Protein AF-A0A9D8MWC6-F1 (afdb_monomer_lite)

Sequence (142 aa):
YHFNEKANFCKTLLPILVGLVVAALAGAYWAQHHWIISKIGATPTWLFLCCSIFFALFIVIYWLVDVAGKKNWFKIIAPAGTLTLTCYMIPYLWYSIQTLTGWAYPKVLNSGWPGLARSLVFSLLCIGIAWGLSQIKIRLKI

Radius of gyration: 19.87 Å; chains: 1; bounding box: 41×49×41 Å

pLDDT: mean 78.02, std 10.91, range [39.16, 94.25]

Secondary structure (DSSP, 8-state):
-HHHHHHHIIIIIHHHHHHHHHHHHHHHHHHHHHS---TTTT-HHHHHHHHHHHHHHHHHHHIIIIIS--HHHHTTTHHHHHSHHHHHHHHHHHHHHHHHHT-PPPGGGGSHHHHHHHHHHHHHHHHHHHHHHHHTT-----

Foldseek 3Di:
DLVVVVVCCVPPVVVVLVVLLVVLVVQLVVQVVVDDQDPVVVGSNVVSVVSNVVSVVVNVVCCCCRVVVVVVVCVLVVLCVVCVVQLVVQVVVVVVVCVVVVDDDDPVCCDDPNVVVVVVVVSSVSSVVSVVVVVVPPPPDD

Structure (mmCIF, N/CA/C/O backbone):
data_AF-A0A9D8MWC6-F1
#
_entry.id   AF-A0A9D8MWC6-F1
#
loop_
_atom_site.group_PDB
_atom_site.id
_atom_site.type_symbol
_atom_site.label_atom_id
_atom_site.label_alt_id
_atom_site.label_comp_id
_atom_site.label_asym_id
_atom_site.label_entity_id
_atom_site.label_seq_id
_atom_site.pdbx_PDB_ins_code
_atom_site.Cartn_x
_atom_site.Cartn_y
_atom_site.Cartn_z
_atom_site.occupancy
_atom_site.B_iso_or_equiv
_atom_site.auth_seq_id
_atom_site.auth_comp_id
_atom_site.auth_asym_id
_atom_site.auth_atom_id
_atom_site.pdbx_PDB_model_num
ATOM 1 N N . TYR A 1 1 ? -22.472 11.570 13.988 1.00 51.91 1 TYR A N 1
ATOM 2 C CA . TYR A 1 1 ? -21.003 11.470 13.854 1.00 51.91 1 TYR A CA 1
ATOM 3 C C . TYR A 1 1 ? -20.548 11.299 12.399 1.00 51.91 1 TYR A C 1
ATOM 5 O O . TYR A 1 1 ? -19.900 12.215 11.920 1.00 51.91 1 TYR A O 1
ATOM 13 N N . HIS A 1 2 ? -20.988 10.279 11.640 1.00 57.34 2 HIS A N 1
ATOM 14 C CA . HIS A 1 2 ? -20.545 10.069 10.237 1.00 57.34 2 HIS A CA 1
ATOM 15 C C . HIS A 1 2 ? -20.814 11.238 9.258 1.00 57.34 2 HIS A C 1
ATOM 17 O O . HIS A 1 2 ? -20.045 11.442 8.328 1.00 57.34 2 HIS A O 1
ATOM 23 N N . PHE A 1 3 ? -21.890 12.021 9.421 1.00 56.66 3 PHE A N 1
ATOM 24 C CA . PHE A 1 3 ? -22.196 13.120 8.484 1.00 56.66 3 PHE A CA 1
ATOM 25 C C . PHE A 1 3 ? -21.171 14.267 8.553 1.00 56.66 3 PHE A C 1
ATOM 27 O O . PHE A 1 3 ? -20.869 14.893 7.541 1.00 56.66 3 PHE A O 1
ATOM 34 N N . ASN A 1 4 ? -20.602 14.512 9.739 1.00 62.50 4 ASN A N 1
ATOM 35 C CA . ASN A 1 4 ? -19.601 15.558 9.929 1.00 62.50 4 ASN A CA 1
ATOM 36 C C . ASN A 1 4 ? -18.231 15.109 9.384 1.00 62.50 4 ASN A C 1
ATOM 38 O O . ASN A 1 4 ? -17.557 15.884 8.717 1.00 62.50 4 ASN A O 1
ATOM 42 N N . GLU A 1 5 ? -17.847 13.841 9.568 1.00 66.56 5 GLU A N 1
ATOM 43 C CA . GLU A 1 5 ? -16.612 13.279 8.984 1.00 66.56 5 GLU A CA 1
ATOM 44 C C . GLU A 1 5 ? -16.613 13.356 7.451 1.00 66.56 5 GLU A C 1
ATOM 46 O O . GLU A 1 5 ? -15.688 13.920 6.867 1.00 66.56 5 GLU A O 1
ATOM 51 N N . LYS A 1 6 ? -17.712 12.956 6.797 1.00 67.06 6 LYS A N 1
ATOM 52 C CA . LYS A 1 6 ? -17.837 13.061 5.333 1.00 67.06 6 LYS A CA 1
ATOM 53 C C . LYS A 1 6 ? -17.748 14.495 4.816 1.00 67.06 6 LYS A C 1
ATOM 55 O O . LYS A 1 6 ? -17.140 14.740 3.774 1.00 67.06 6 LYS A O 1
ATOM 60 N N . ALA A 1 7 ? -18.350 15.446 5.530 1.00 68.81 7 ALA A N 1
ATOM 61 C CA . ALA A 1 7 ? -18.306 16.854 5.152 1.00 68.81 7 ALA A CA 1
ATOM 62 C C . ALA A 1 7 ? -16.882 17.429 5.256 1.00 68.81 7 ALA A C 1
ATOM 64 O O . ALA A 1 7 ? -16.453 18.149 4.356 1.00 68.81 7 ALA A O 1
ATOM 65 N N . ASN A 1 8 ? -16.135 17.076 6.306 1.00 76.19 8 ASN A N 1
ATOM 66 C CA . ASN A 1 8 ? -14.743 17.497 6.486 1.00 76.19 8 ASN A CA 1
ATOM 67 C C . ASN A 1 8 ? -13.792 16.808 5.494 1.00 76.19 8 ASN A C 1
ATOM 69 O O . ASN A 1 8 ? -12.866 17.442 4.984 1.00 76.19 8 ASN A O 1
ATOM 73 N N . PHE A 1 9 ? -14.052 15.540 5.159 1.00 77.56 9 PHE A N 1
ATOM 74 C CA . PHE A 1 9 ? -13.303 14.823 4.133 1.00 77.56 9 PHE A CA 1
ATOM 75 C C . PHE A 1 9 ? -13.415 15.511 2.774 1.00 77.56 9 PHE A C 1
ATOM 77 O O . PHE A 1 9 ? -12.399 15.883 2.194 1.00 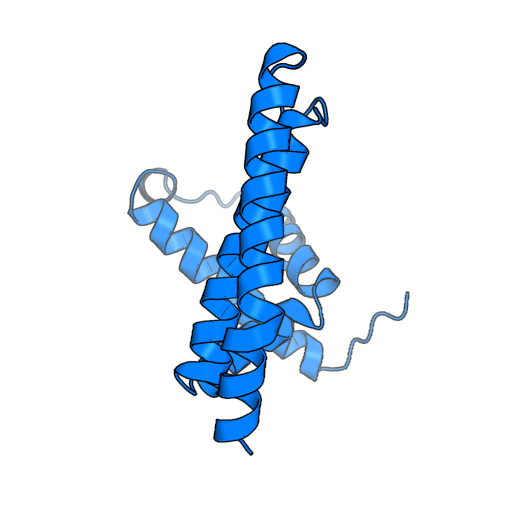77.56 9 PHE A O 1
ATOM 84 N N . CYS A 1 10 ? -14.638 15.739 2.287 1.00 77.56 10 CYS A N 1
ATOM 85 C CA . CYS A 1 10 ? -14.841 16.347 0.974 1.00 77.56 10 CYS A CA 1
ATOM 86 C C . CYS A 1 10 ? -14.350 17.799 0.903 1.00 77.56 10 CYS A C 1
ATOM 88 O O . CYS A 1 10 ? -13.867 18.216 -0.145 1.00 77.56 10 CYS A O 1
ATOM 90 N N . LYS A 1 11 ? -14.479 18.573 1.989 1.00 79.44 11 LYS A N 1
ATOM 91 C CA . LYS A 1 11 ? -14.136 20.004 1.984 1.00 79.44 11 LYS A CA 1
ATOM 92 C C . LYS A 1 11 ? -12.652 20.284 2.201 1.00 79.44 11 LYS A C 1
ATOM 94 O O . LYS A 1 11 ? -12.142 21.228 1.609 1.00 79.44 11 LYS A O 1
ATOM 99 N N . THR A 1 12 ? -11.973 19.488 3.024 1.00 83.81 12 THR A N 1
ATOM 100 C CA . THR A 1 12 ? -10.600 19.791 3.454 1.00 83.81 12 THR A CA 1
ATOM 101 C C . THR A 1 12 ? -9.623 18.701 3.036 1.00 83.81 12 THR A C 1
ATOM 103 O O . THR A 1 12 ? -8.639 18.988 2.362 1.00 83.81 12 THR A O 1
ATOM 106 N N . LEU A 1 13 ? -9.879 17.440 3.393 1.00 86.25 13 LEU A N 1
ATOM 107 C CA . LEU A 1 13 ? -8.883 16.379 3.207 1.00 86.25 13 LEU A CA 1
ATOM 108 C C . LEU A 1 13 ? -8.732 15.957 1.736 1.00 86.25 13 LEU A C 1
ATOM 110 O O . LEU A 1 13 ? -7.616 15.793 1.250 1.00 86.25 13 LEU A O 1
ATOM 114 N N . LEU A 1 14 ? -9.845 15.817 1.017 1.00 89.69 14 LEU A N 1
ATOM 115 C CA . LEU A 1 14 ? -9.877 15.413 -0.385 1.00 89.69 14 LEU A CA 1
ATOM 116 C C . LEU A 1 14 ? -9.104 16.375 -1.308 1.00 89.69 14 LEU A C 1
ATOM 118 O O . LEU A 1 14 ? -8.235 15.888 -2.030 1.00 89.69 14 LEU A O 1
ATOM 122 N N . PRO A 1 15 ? -9.335 17.706 -1.299 1.00 91.00 15 PRO A N 1
ATOM 123 C CA . PRO A 1 15 ? -8.584 18.611 -2.170 1.00 91.00 15 PRO A CA 1
ATOM 124 C C . PRO A 1 15 ? -7.088 18.650 -1.832 1.00 91.00 15 PRO A C 1
ATOM 126 O O . PRO A 1 15 ? -6.273 18.730 -2.747 1.00 91.00 15 PRO A O 1
ATOM 129 N N . ILE A 1 16 ? -6.710 18.524 -0.553 1.00 92.50 16 ILE A N 1
ATOM 130 C CA . ILE A 1 16 ? -5.299 18.450 -0.140 1.00 92.50 16 ILE A CA 1
ATOM 131 C C . ILE A 1 16 ? -4.638 17.192 -0.713 1.00 92.50 16 ILE A C 1
ATOM 133 O O . ILE A 1 16 ? -3.572 17.276 -1.320 1.00 92.50 16 ILE A O 1
ATOM 137 N N . LEU A 1 17 ? -5.270 16.026 -0.558 1.00 92.19 17 LEU A N 1
ATOM 138 C CA . LEU A 1 17 ? -4.722 14.762 -1.050 1.00 92.19 17 LEU A CA 1
ATOM 139 C C . LEU A 1 17 ? -4.650 14.725 -2.578 1.00 92.19 17 LEU A C 1
ATOM 141 O O . LEU A 1 17 ? -3.644 14.288 -3.127 1.00 92.19 17 LEU A O 1
ATOM 145 N N . VAL A 1 18 ? -5.679 15.218 -3.272 1.00 92.88 18 VAL A N 1
ATOM 146 C CA . VAL A 1 18 ? -5.658 15.342 -4.738 1.00 92.88 18 VAL A CA 1
ATOM 147 C C . VAL A 1 18 ? -4.557 16.310 -5.175 1.00 92.88 18 VAL A C 1
ATOM 149 O O . VAL A 1 18 ? -3.811 15.999 -6.102 1.00 92.88 18 VAL A O 1
ATOM 152 N N . GLY A 1 19 ? -4.384 17.432 -4.471 1.00 93.19 19 GLY A N 1
ATOM 153 C CA . GLY A 1 19 ? -3.274 18.358 -4.691 1.00 93.19 19 GLY A CA 1
ATOM 154 C C . GLY A 1 19 ? -1.909 17.683 -4.543 1.00 93.19 19 GLY A C 1
ATOM 155 O O . GLY A 1 19 ? -1.051 17.852 -5.406 1.00 93.19 19 GLY A O 1
ATOM 156 N N . LEU A 1 20 ? -1.723 16.850 -3.512 1.00 93.56 20 LEU A N 1
ATOM 157 C CA . LEU A 1 20 ? -0.499 16.066 -3.310 1.00 93.56 20 LEU A CA 1
ATOM 158 C C . LEU A 1 20 ? -0.271 15.023 -4.413 1.00 93.56 20 LEU A C 1
ATOM 160 O O . LEU A 1 20 ? 0.863 14.861 -4.858 1.00 93.56 20 LEU A O 1
ATOM 164 N N . VAL A 1 21 ? -1.322 14.347 -4.891 1.00 94.25 21 VAL A N 1
ATOM 165 C CA . VAL A 1 21 ? -1.231 13.406 -6.024 1.00 94.25 21 VAL A CA 1
ATOM 166 C C . VAL A 1 21 ? -0.752 14.131 -7.280 1.00 94.25 21 VAL A C 1
ATOM 168 O O . VAL A 1 21 ? 0.186 13.670 -7.929 1.00 94.25 21 VAL A O 1
ATOM 171 N N . VAL A 1 22 ? -1.368 15.269 -7.610 1.00 94.00 22 VAL A N 1
ATOM 172 C CA . VAL A 1 22 ? -1.021 16.060 -8.799 1.00 94.00 22 VAL A CA 1
ATOM 173 C C . VAL A 1 22 ? 0.387 16.638 -8.676 1.00 94.00 22 VAL A C 1
ATOM 175 O O . VAL A 1 22 ? 1.165 16.536 -9.621 1.00 94.00 22 VAL A O 1
ATOM 178 N N . ALA A 1 23 ? 0.756 17.173 -7.510 1.00 93.31 23 ALA A N 1
ATOM 179 C CA . ALA A 1 23 ? 2.101 17.683 -7.254 1.00 93.31 23 ALA A CA 1
ATOM 180 C C . ALA A 1 23 ? 3.163 16.578 -7.367 1.00 93.31 23 ALA A C 1
ATOM 182 O O . ALA A 1 23 ? 4.206 16.789 -7.981 1.00 93.31 23 ALA A O 1
ATOM 183 N N . ALA A 1 24 ? 2.887 15.381 -6.840 1.00 91.62 24 ALA A N 1
ATOM 184 C CA . ALA A 1 24 ? 3.778 14.233 -6.970 1.00 91.62 24 ALA A CA 1
ATOM 185 C C . ALA A 1 24 ? 3.895 13.751 -8.426 1.00 91.62 24 ALA A C 1
ATOM 187 O O . ALA A 1 24 ? 4.993 13.427 -8.862 1.00 91.62 24 ALA A O 1
ATOM 188 N N . LEU A 1 25 ? 2.812 13.752 -9.214 1.00 92.19 25 LEU A N 1
ATOM 189 C CA . LEU A 1 25 ? 2.879 13.422 -10.647 1.00 92.19 25 LEU A CA 1
ATOM 190 C C . LEU A 1 25 ? 3.654 14.469 -11.446 1.00 92.19 25 LEU A C 1
ATOM 192 O O . LEU A 1 25 ? 4.469 14.106 -12.291 1.00 92.19 25 LEU A O 1
ATOM 196 N N . ALA A 1 26 ? 3.445 15.754 -11.158 1.00 91.44 26 ALA A N 1
ATOM 197 C CA . ALA A 1 26 ? 4.206 16.835 -11.773 1.00 91.44 26 ALA A CA 1
ATOM 198 C C . ALA A 1 26 ? 5.699 16.726 -11.420 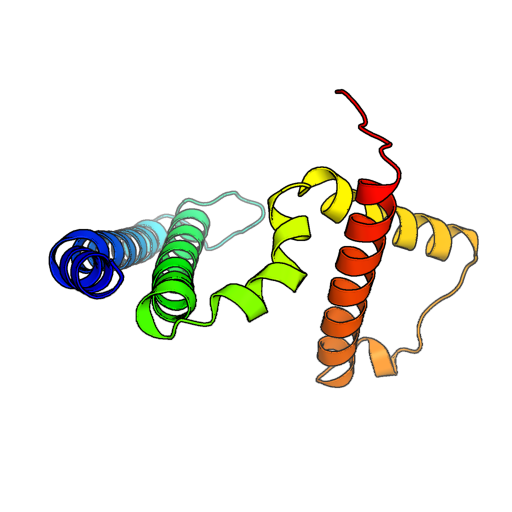1.00 91.44 26 ALA A C 1
ATOM 200 O O . ALA A 1 26 ? 6.550 16.835 -12.300 1.00 91.44 26 ALA A O 1
ATOM 201 N N . GLY A 1 27 ? 6.014 16.422 -10.157 1.00 88.88 27 GLY A N 1
ATOM 202 C CA . GLY A 1 27 ? 7.372 16.146 -9.693 1.00 88.88 27 GLY A CA 1
ATOM 203 C C . GLY A 1 27 ? 7.991 14.919 -10.363 1.00 88.88 27 GLY A C 1
ATOM 204 O O . GLY A 1 27 ? 9.147 14.971 -10.767 1.00 88.88 27 GLY A O 1
ATOM 205 N N . ALA A 1 28 ? 7.226 13.841 -10.559 1.00 88.06 28 ALA A N 1
ATOM 206 C CA . ALA A 1 28 ? 7.678 12.656 -11.288 1.00 88.06 28 ALA A CA 1
ATOM 207 C C . ALA A 1 28 ? 7.972 12.969 -12.761 1.00 88.06 28 ALA A C 1
ATOM 209 O O . ALA A 1 28 ? 9.020 12.573 -13.265 1.00 88.06 28 ALA A O 1
ATOM 210 N N . TYR A 1 29 ? 7.078 13.703 -13.429 1.00 87.56 29 TYR A N 1
ATOM 211 C CA . TYR A 1 29 ? 7.235 14.109 -14.825 1.00 87.56 29 TYR A CA 1
ATOM 212 C C . TYR A 1 29 ? 8.450 15.023 -15.015 1.00 87.56 29 TYR A C 1
ATOM 214 O O . TYR A 1 29 ? 9.252 14.814 -15.923 1.00 87.56 29 TYR A O 1
ATOM 222 N N . TRP A 1 30 ? 8.637 15.995 -14.118 1.00 88.56 30 TRP A N 1
ATOM 223 C CA . TRP A 1 30 ? 9.798 16.880 -14.148 1.00 88.56 30 TRP A CA 1
ATOM 224 C C . TRP A 1 30 ? 11.096 16.127 -13.831 1.00 88.56 30 TRP A C 1
ATOM 226 O O . TRP A 1 30 ? 12.088 16.258 -14.545 1.00 88.56 30 TRP A O 1
ATOM 236 N N . ALA A 1 31 ? 11.081 15.257 -12.818 1.00 85.44 31 ALA A N 1
ATOM 237 C CA . ALA A 1 31 ? 12.227 14.423 -12.479 1.00 85.44 31 ALA A CA 1
ATOM 238 C C . ALA A 1 31 ? 12.594 13.453 -13.613 1.00 85.44 31 ALA A C 1
ATOM 240 O O . ALA A 1 31 ? 13.768 13.119 -13.751 1.00 85.44 31 ALA A O 1
ATOM 241 N N . GLN A 1 32 ? 11.633 13.025 -14.441 1.00 81.88 32 GLN A N 1
ATOM 242 C CA . GLN A 1 32 ? 11.873 12.112 -15.566 1.00 81.88 32 GLN A CA 1
ATOM 243 C C . GLN A 1 32 ? 12.722 12.758 -16.657 1.00 81.88 32 GLN A C 1
ATOM 245 O O . GLN A 1 32 ? 13.428 12.060 -17.380 1.00 81.88 32 GLN A O 1
ATOM 250 N N . HIS A 1 33 ? 12.707 14.087 -1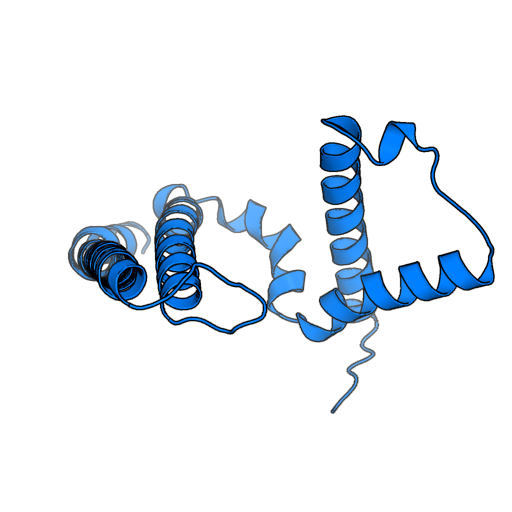6.745 1.00 81.44 33 HIS A N 1
ATOM 251 C CA . HIS A 1 33 ? 13.581 14.810 -17.657 1.00 81.44 33 HIS A CA 1
ATOM 252 C C . HIS A 1 33 ? 15.063 14.715 -17.252 1.00 81.44 33 HIS A C 1
ATOM 254 O O . HIS A 1 33 ? 15.941 14.760 -18.109 1.00 81.44 33 HIS A O 1
ATOM 260 N N . HIS A 1 34 ? 15.343 14.547 -15.957 1.00 78.00 34 HIS A N 1
ATOM 261 C CA . HIS A 1 34 ? 16.700 14.552 -15.405 1.00 78.00 34 HIS A CA 1
ATOM 262 C C . HIS A 1 34 ? 17.193 13.164 -14.952 1.00 78.00 34 HIS A C 1
ATOM 264 O O . HIS A 1 34 ? 18.400 12.932 -14.922 1.00 78.00 34 HIS A O 1
ATOM 270 N N . TRP A 1 35 ? 16.293 12.227 -14.627 1.00 80.19 35 TRP A N 1
ATOM 271 C CA . TRP A 1 35 ? 16.623 10.888 -14.125 1.00 80.19 35 TRP A CA 1
ATOM 272 C C . TRP A 1 35 ? 15.819 9.774 -14.809 1.00 80.19 35 TRP A C 1
ATOM 274 O O . TRP A 1 35 ? 14.623 9.898 -15.060 1.00 80.19 35 TRP A O 1
ATOM 284 N N . ILE A 1 36 ? 16.468 8.625 -15.018 1.00 81.44 36 ILE A N 1
ATOM 285 C CA . ILE A 1 36 ? 15.821 7.377 -15.458 1.00 81.44 36 ILE A CA 1
ATOM 286 C C . ILE A 1 36 ? 14.907 6.849 -14.343 1.00 81.44 36 ILE A C 1
ATOM 288 O O . ILE A 1 36 ? 15.149 7.080 -13.161 1.00 81.44 36 ILE A O 1
ATOM 292 N N . ILE A 1 37 ? 13.857 6.109 -14.702 1.00 81.31 37 ILE A N 1
ATOM 293 C CA . ILE A 1 37 ? 13.015 5.396 -13.737 1.00 81.31 37 ILE A CA 1
ATOM 294 C C . ILE A 1 37 ? 13.777 4.158 -13.246 1.00 81.31 37 ILE A C 1
ATOM 296 O O . ILE A 1 37 ? 13.860 3.157 -13.955 1.00 81.31 37 ILE A O 1
ATOM 300 N N . SER A 1 38 ? 14.341 4.211 -12.036 1.00 81.44 38 SER A N 1
ATOM 301 C CA . SER A 1 38 ? 15.045 3.067 -11.449 1.00 81.44 38 SER A CA 1
ATOM 302 C C . SER A 1 38 ? 14.720 2.871 -9.973 1.00 81.44 38 SER A C 1
ATOM 304 O O . SER A 1 38 ? 15.029 3.706 -9.123 1.00 81.44 38 SER A O 1
ATOM 306 N N . LYS A 1 39 ? 14.171 1.693 -9.651 1.00 74.12 39 LYS A N 1
ATOM 307 C CA . LYS A 1 39 ? 13.968 1.248 -8.265 1.00 74.12 39 LYS A CA 1
ATOM 308 C C . LYS A 1 39 ? 15.297 1.090 -7.517 1.00 74.12 39 LYS A C 1
ATOM 310 O O . LYS A 1 39 ? 15.373 1.429 -6.343 1.00 74.12 39 LYS A O 1
ATOM 315 N N . ILE A 1 40 ? 16.325 0.553 -8.181 1.00 77.00 40 ILE A N 1
ATOM 316 C CA . ILE A 1 40 ? 17.620 0.227 -7.554 1.00 77.00 40 ILE A CA 1
ATOM 317 C C . ILE A 1 40 ? 18.462 1.494 -7.365 1.00 77.00 40 ILE A C 1
ATOM 319 O O . ILE A 1 40 ? 19.174 1.618 -6.377 1.00 77.00 40 ILE A O 1
ATOM 323 N N . GLY A 1 41 ? 18.330 2.460 -8.276 1.00 77.06 41 GLY A N 1
ATOM 324 C CA . GLY A 1 41 ? 19.038 3.737 -8.204 1.00 77.06 41 GLY A CA 1
ATOM 325 C C . GLY A 1 41 ? 18.407 4.773 -7.272 1.00 77.06 41 GLY A C 1
ATOM 326 O O . GLY A 1 41 ? 18.878 5.904 -7.271 1.00 77.06 41 GLY A O 1
ATOM 327 N N . ALA A 1 42 ? 17.332 4.427 -6.545 1.00 78.31 42 ALA A N 1
ATOM 328 C CA . ALA A 1 42 ? 16.569 5.339 -5.681 1.00 78.31 42 ALA A CA 1
ATOM 329 C C . ALA A 1 42 ? 16.290 6.708 -6.338 1.00 78.31 42 ALA A C 1
ATOM 331 O O . ALA A 1 42 ? 16.357 7.757 -5.700 1.00 78.31 42 ALA A O 1
ATOM 332 N N . THR A 1 43 ? 16.011 6.699 -7.644 1.00 86.94 43 THR A N 1
ATOM 333 C CA . THR A 1 43 ? 15.887 7.923 -8.438 1.00 86.94 43 THR A CA 1
ATOM 334 C C . THR A 1 43 ? 14.660 8.723 -8.002 1.00 86.94 43 THR A C 1
ATOM 336 O O . THR A 1 43 ? 13.615 8.120 -7.726 1.00 86.94 43 THR A O 1
ATOM 339 N N . PRO A 1 44 ? 14.725 10.066 -7.998 1.00 81.25 44 PRO A N 1
ATOM 340 C CA . PRO A 1 44 ? 13.618 10.906 -7.539 1.00 81.25 44 PRO A CA 1
ATOM 341 C C . PRO A 1 44 ? 12.319 10.665 -8.328 1.00 81.25 44 PRO A C 1
ATOM 343 O O . PRO A 1 44 ? 11.238 10.707 -7.749 1.00 81.25 44 PRO A O 1
ATOM 346 N N . THR A 1 45 ? 12.404 10.295 -9.610 1.00 87.31 45 THR A N 1
ATOM 347 C CA . THR A 1 45 ? 11.267 9.848 -10.441 1.00 87.31 45 THR A CA 1
ATOM 348 C C . THR A 1 45 ? 10.475 8.703 -9.824 1.00 87.31 45 THR A C 1
ATOM 350 O O . THR A 1 45 ? 9.252 8.763 -9.718 1.00 87.31 45 THR A O 1
ATOM 353 N N . TRP A 1 46 ? 11.178 7.658 -9.393 1.00 85.50 46 TRP A N 1
ATOM 354 C CA . TRP A 1 46 ? 10.589 6.471 -8.785 1.00 85.50 46 TRP A CA 1
ATOM 355 C C . TRP A 1 46 ? 9.929 6.801 -7.443 1.00 85.50 46 TRP A C 1
ATOM 357 O O . TRP A 1 46 ? 8.828 6.326 -7.162 1.00 85.50 46 TRP A O 1
ATOM 367 N N . LEU A 1 47 ? 10.570 7.660 -6.642 1.00 88.44 47 LEU A N 1
ATOM 368 C CA . LEU A 1 47 ? 10.021 8.139 -5.374 1.00 88.44 47 LEU A CA 1
ATOM 369 C C . LEU A 1 47 ? 8.705 8.897 -5.590 1.00 88.44 47 LEU A C 1
ATOM 371 O O . LEU A 1 47 ? 7.703 8.573 -4.956 1.00 88.44 47 LEU A O 1
ATOM 375 N N . PHE A 1 48 ? 8.684 9.863 -6.510 1.00 89.56 48 PHE A N 1
ATOM 376 C CA . PHE A 1 48 ? 7.495 10.669 -6.782 1.00 89.56 48 PHE A CA 1
ATOM 377 C C . PHE A 1 48 ? 6.330 9.841 -7.339 1.00 89.56 48 PHE A C 1
ATOM 379 O O . PHE A 1 48 ? 5.188 10.036 -6.917 1.00 89.56 48 PHE A O 1
ATOM 386 N N . LEU A 1 49 ? 6.606 8.864 -8.210 1.00 90.00 49 LEU A N 1
ATOM 387 C CA . LEU A 1 49 ? 5.590 7.916 -8.676 1.00 90.00 49 LEU A CA 1
ATOM 388 C C . LEU A 1 49 ? 5.016 7.086 -7.522 1.00 90.00 49 LEU A C 1
ATOM 390 O O . LEU A 1 49 ? 3.799 6.942 -7.412 1.00 90.00 49 LEU A O 1
ATOM 394 N N . CYS A 1 50 ? 5.872 6.587 -6.628 1.00 90.06 50 CYS A N 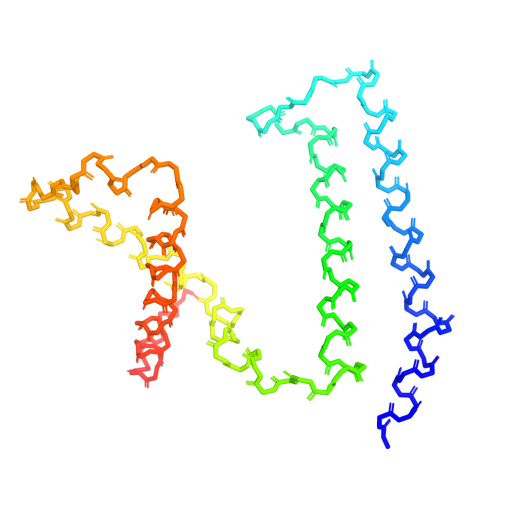1
ATOM 395 C CA . CYS A 1 50 ? 5.440 5.831 -5.454 1.00 90.06 50 CYS A CA 1
ATOM 396 C C . CYS A 1 50 ? 4.546 6.677 -4.533 1.00 90.06 50 CYS A C 1
ATOM 398 O O . CYS A 1 50 ? 3.466 6.235 -4.142 1.00 90.06 50 CYS A O 1
ATOM 400 N N . CYS A 1 51 ? 4.949 7.920 -4.252 1.00 91.56 51 CYS A N 1
ATOM 401 C CA . CYS A 1 51 ? 4.167 8.862 -3.453 1.00 91.56 51 CYS A CA 1
ATOM 402 C C . CYS A 1 51 ? 2.801 9.157 -4.087 1.00 91.56 51 CYS A C 1
ATOM 404 O O . CYS A 1 51 ? 1.787 9.135 -3.394 1.00 91.56 51 CYS A O 1
ATOM 406 N N . SER A 1 52 ? 2.754 9.387 -5.402 1.00 91.69 52 SER A N 1
ATOM 407 C CA . SER A 1 52 ? 1.497 9.629 -6.116 1.00 91.69 52 SER A CA 1
ATOM 408 C C . SER A 1 52 ? 0.523 8.456 -5.971 1.00 91.69 52 SER A C 1
ATOM 410 O O . SER A 1 52 ? -0.628 8.643 -5.570 1.00 91.69 52 SER A O 1
ATOM 412 N N . ILE A 1 53 ? 1.004 7.232 -6.215 1.00 92.62 53 ILE A N 1
ATOM 413 C CA . ILE A 1 53 ? 0.200 6.012 -6.087 1.00 92.62 53 ILE A CA 1
ATOM 414 C C . ILE A 1 53 ? -0.260 5.818 -4.637 1.00 92.62 53 ILE A C 1
ATOM 416 O O . ILE A 1 53 ? -1.415 5.460 -4.402 1.00 92.62 53 ILE A O 1
ATOM 420 N N . PHE A 1 54 ? 0.610 6.086 -3.660 1.00 93.12 54 PHE A N 1
ATOM 421 C CA . PHE A 1 54 ? 0.282 6.001 -2.238 1.00 93.12 54 PHE A CA 1
ATOM 422 C C . PHE A 1 54 ? -0.866 6.942 -1.853 1.00 93.12 54 PHE A C 1
ATOM 424 O O . PHE A 1 54 ? -1.843 6.496 -1.249 1.00 93.12 54 PHE A O 1
ATOM 431 N N . PHE A 1 55 ? -0.796 8.220 -2.234 1.00 92.81 55 PHE A N 1
ATOM 432 C CA . PHE A 1 55 ? -1.859 9.179 -1.931 1.00 92.81 55 PHE A CA 1
ATOM 433 C C . PHE A 1 55 ? -3.168 8.835 -2.651 1.00 92.81 55 PHE A C 1
ATOM 435 O O . PHE A 1 55 ? -4.234 8.911 -2.041 1.00 92.81 55 PHE A O 1
ATOM 442 N N . ALA A 1 56 ? -3.104 8.388 -3.908 1.00 92.62 56 ALA A N 1
ATOM 443 C CA . ALA A 1 56 ? -4.285 7.943 -4.646 1.00 92.62 56 ALA A CA 1
ATOM 444 C C . ALA A 1 56 ? -4.964 6.742 -3.963 1.00 92.62 56 ALA A C 1
ATOM 446 O O . ALA A 1 56 ? -6.176 6.751 -3.741 1.00 92.62 56 ALA A O 1
ATOM 447 N N . LEU A 1 57 ? -4.185 5.734 -3.556 1.00 91.88 57 LEU A N 1
ATOM 448 C CA . LEU A 1 57 ? -4.690 4.590 -2.794 1.00 91.88 57 LEU A CA 1
ATOM 449 C C . LEU A 1 57 ? -5.276 5.013 -1.448 1.00 91.88 57 LEU A C 1
ATOM 451 O O . LEU A 1 57 ? -6.327 4.506 -1.057 1.00 91.88 57 LEU A O 1
ATOM 455 N N . PHE A 1 58 ? -4.634 5.951 -0.752 1.00 89.62 58 PHE A N 1
ATOM 456 C CA . PHE A 1 58 ? -5.130 6.462 0.520 1.00 89.62 58 PHE A CA 1
ATOM 457 C C . PHE A 1 58 ? -6.507 7.119 0.371 1.00 89.62 58 PHE A C 1
ATOM 459 O O . PHE A 1 58 ? -7.396 6.825 1.167 1.00 89.62 58 PHE A O 1
ATOM 466 N N . ILE A 1 59 ? -6.726 7.922 -0.679 1.00 89.94 59 ILE A N 1
ATOM 467 C CA . ILE A 1 59 ? -8.044 8.505 -0.988 1.00 89.94 59 ILE A CA 1
ATOM 468 C C . ILE A 1 59 ? -9.094 7.400 -1.167 1.00 89.94 59 ILE A C 1
ATOM 470 O O . ILE A 1 59 ? -10.167 7.468 -0.567 1.00 89.94 59 ILE A O 1
ATOM 474 N N . VAL A 1 60 ? -8.785 6.368 -1.962 1.00 89.31 60 VAL A N 1
ATOM 475 C CA . VAL A 1 60 ? -9.712 5.258 -2.246 1.00 89.31 60 VAL A CA 1
ATOM 476 C C . VAL A 1 60 ? -10.047 4.471 -0.979 1.00 89.31 60 VAL A C 1
ATOM 478 O O . VAL A 1 60 ? -11.219 4.198 -0.711 1.00 89.31 60 VAL A O 1
ATOM 481 N N . ILE A 1 61 ? -9.036 4.121 -0.180 1.00 86.75 61 ILE A N 1
ATOM 482 C CA . ILE A 1 61 ? -9.220 3.371 1.067 1.00 86.75 61 ILE A CA 1
ATOM 483 C C . ILE A 1 61 ? -10.009 4.205 2.074 1.00 86.75 61 ILE A C 1
ATOM 485 O O . ILE A 1 61 ? -10.961 3.694 2.662 1.00 86.75 61 ILE A O 1
ATOM 489 N N . TYR A 1 62 ? -9.660 5.481 2.249 1.00 84.62 62 TYR A N 1
ATOM 490 C CA . TYR A 1 62 ? -10.377 6.378 3.149 1.00 84.62 62 TYR A CA 1
ATOM 491 C C . TYR A 1 62 ? -11.850 6.481 2.749 1.00 84.62 62 TYR A C 1
ATOM 493 O O . TYR A 1 62 ? -12.737 6.286 3.578 1.00 84.62 62 TYR A O 1
ATOM 501 N N . TRP A 1 63 ? -12.123 6.701 1.461 1.00 84.50 63 TRP A N 1
ATOM 502 C CA . TRP A 1 63 ? -13.486 6.748 0.944 1.00 84.50 63 TRP A CA 1
ATOM 503 C C . TRP A 1 63 ? -14.240 5.432 1.203 1.00 84.50 63 TRP A C 1
ATOM 505 O O . TRP A 1 63 ? -15.388 5.444 1.648 1.00 84.50 63 TRP A O 1
ATOM 515 N N . LEU A 1 64 ? -13.598 4.277 1.020 1.00 84.44 64 LEU A N 1
ATOM 516 C CA . LEU A 1 64 ? -14.231 2.980 1.272 1.00 84.44 64 LEU A CA 1
ATOM 517 C C . LEU A 1 64 ? -14.522 2.732 2.765 1.00 84.44 64 LEU A C 1
ATOM 519 O O . LEU A 1 64 ? -15.535 2.120 3.116 1.00 84.44 64 LEU A O 1
ATOM 523 N N . VAL A 1 65 ? -13.648 3.192 3.658 1.00 82.69 65 VAL A N 1
ATOM 524 C CA . VAL A 1 65 ? -13.809 3.010 5.106 1.00 82.69 65 VAL A CA 1
ATOM 525 C C . VAL A 1 65 ? -14.865 3.960 5.664 1.00 82.69 65 VAL A C 1
ATOM 527 O O . VAL A 1 65 ? -15.783 3.506 6.349 1.00 82.69 65 VAL A O 1
ATOM 530 N N . ASP A 1 66 ? -14.746 5.247 5.350 1.00 77.56 66 ASP A N 1
ATOM 531 C CA . ASP A 1 66 ? -15.499 6.322 5.997 1.00 77.56 66 ASP A CA 1
ATOM 532 C C . ASP A 1 66 ? -16.792 6.668 5.239 1.00 77.56 66 ASP A C 1
ATOM 534 O O . ASP A 1 66 ? -17.870 6.838 5.817 1.00 77.56 66 ASP A O 1
ATOM 538 N N . VAL A 1 67 ? -16.741 6.668 3.900 1.00 71.25 67 VAL A N 1
ATOM 539 C CA . VAL A 1 67 ? -17.923 6.942 3.071 1.00 71.25 67 VAL A CA 1
ATOM 540 C C . VAL A 1 67 ? -18.769 5.687 2.873 1.00 71.25 67 VAL A C 1
ATOM 542 O O . VAL A 1 67 ? -19.984 5.743 3.071 1.00 71.25 67 VAL A O 1
ATOM 545 N N . ALA A 1 68 ? -18.170 4.544 2.539 1.00 76.69 68 ALA A N 1
ATOM 546 C CA . ALA A 1 68 ? -18.938 3.310 2.350 1.00 76.69 68 ALA A CA 1
ATOM 547 C C . ALA A 1 68 ? -19.223 2.549 3.663 1.00 76.69 68 ALA A C 1
ATOM 549 O O . ALA A 1 68 ? -19.944 1.552 3.642 1.00 76.69 68 ALA A O 1
ATOM 550 N N . GLY A 1 69 ? -18.679 2.995 4.804 1.00 75.31 69 GLY A N 1
ATOM 551 C CA . GLY A 1 69 ? -18.942 2.409 6.125 1.00 75.31 69 GLY A CA 1
ATOM 552 C C . GLY A 1 69 ? -18.429 0.973 6.292 1.00 75.31 69 GLY A C 1
ATOM 553 O O . GLY A 1 69 ? -18.766 0.294 7.266 1.00 75.31 69 GLY A O 1
ATOM 554 N N . LYS A 1 70 ? -17.594 0.477 5.368 1.00 78.38 70 LYS A N 1
ATOM 555 C CA . LYS A 1 70 ? -17.123 -0.919 5.328 1.00 78.38 70 LYS A CA 1
ATOM 556 C C . LYS A 1 70 ? -15.909 -1.174 6.225 1.00 78.38 70 LYS A C 1
ATOM 558 O O . LYS A 1 70 ? -15.102 -2.060 5.953 1.00 78.38 70 LYS A O 1
ATOM 563 N N . LYS A 1 71 ? -15.797 -0.463 7.349 1.00 75.31 71 LYS A N 1
ATOM 564 C CA . LYS A 1 71 ? -14.689 -0.604 8.315 1.00 75.31 71 LYS A CA 1
ATOM 565 C C . LYS A 1 71 ? -14.445 -2.046 8.782 1.00 75.31 71 LYS A C 1
ATOM 567 O O . LYS A 1 71 ? -13.311 -2.426 9.049 1.00 75.31 71 LYS A O 1
ATOM 572 N N . ASN A 1 72 ? -15.494 -2.871 8.858 1.00 74.00 72 ASN A N 1
ATOM 573 C CA . ASN A 1 72 ? -15.378 -4.263 9.302 1.00 74.00 72 ASN A CA 1
ATOM 574 C C . ASN A 1 72 ? -14.627 -5.163 8.307 1.00 74.00 72 ASN A C 1
ATOM 576 O O . ASN A 1 72 ? -14.006 -6.122 8.748 1.00 74.00 72 ASN A O 1
ATOM 580 N N . TRP A 1 73 ? -14.621 -4.849 7.007 1.00 74.75 73 TRP A N 1
ATOM 581 C CA . TRP A 1 73 ? -13.853 -5.616 6.014 1.00 74.75 73 TRP A CA 1
ATOM 582 C C . TRP A 1 73 ? -12.347 -5.454 6.233 1.00 74.75 73 TRP A C 1
ATOM 584 O O . TRP A 1 73 ? -11.580 -6.405 6.114 1.00 74.75 73 TRP A O 1
ATOM 594 N N . PHE A 1 74 ? -11.932 -4.258 6.651 1.00 74.69 74 PHE A N 1
ATOM 595 C CA . PHE A 1 74 ? -10.534 -3.951 6.931 1.00 74.69 74 PHE A CA 1
ATOM 596 C C . PHE A 1 74 ? -10.033 -4.522 8.260 1.00 74.69 74 PHE A C 1
ATOM 598 O O . PHE A 1 74 ? -8.825 -4.614 8.447 1.00 74.69 74 PHE A O 1
ATOM 605 N N . LYS A 1 75 ? -10.912 -4.977 9.167 1.00 72.94 75 LYS A N 1
ATOM 606 C CA . LYS A 1 75 ? -10.487 -5.600 10.437 1.00 72.94 75 LYS A CA 1
ATOM 607 C C . LYS A 1 75 ? -9.678 -6.882 10.238 1.00 72.94 75 LYS A C 1
ATOM 609 O O . LYS A 1 75 ? -8.811 -7.166 11.054 1.00 72.94 75 LYS A O 1
ATOM 614 N N . ILE A 1 76 ? -9.931 -7.619 9.155 1.00 72.12 76 ILE A N 1
ATOM 615 C CA . ILE A 1 76 ? -9.190 -8.845 8.814 1.00 72.12 76 ILE A CA 1
ATOM 616 C C . ILE A 1 76 ? -7.731 -8.518 8.452 1.00 72.12 76 ILE A C 1
ATOM 618 O O . ILE A 1 76 ? -6.826 -9.286 8.757 1.00 72.12 76 ILE A O 1
ATOM 622 N N . ILE A 1 77 ? -7.500 -7.352 7.843 1.00 73.88 77 ILE A N 1
ATOM 623 C CA . ILE A 1 77 ? -6.188 -6.909 7.341 1.00 73.88 77 ILE A CA 1
ATOM 624 C C . ILE A 1 77 ? -5.496 -5.969 8.345 1.00 73.88 77 ILE A C 1
ATOM 6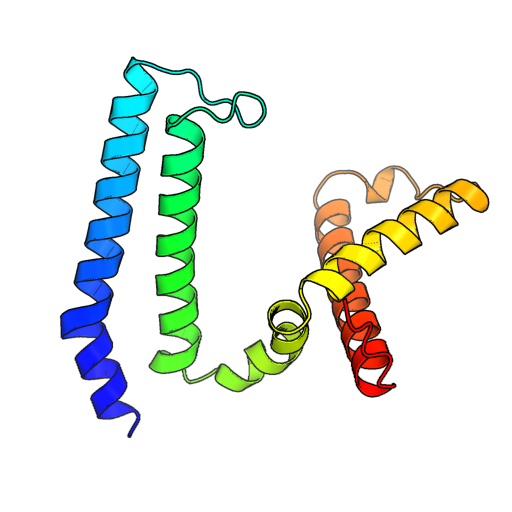26 O O . ILE A 1 77 ? -4.277 -5.827 8.329 1.00 73.88 77 ILE A O 1
ATOM 630 N N . ALA A 1 78 ? -6.247 -5.386 9.285 1.00 73.88 78 ALA A N 1
ATOM 631 C CA . ALA A 1 78 ? -5.741 -4.555 10.375 1.00 73.88 78 ALA A CA 1
ATOM 632 C C . ALA A 1 78 ? -4.497 -5.113 11.101 1.00 73.88 78 ALA A C 1
ATOM 634 O O . ALA A 1 78 ? -3.582 -4.323 11.347 1.00 73.88 78 ALA A O 1
ATOM 635 N N . PRO A 1 79 ? -4.381 -6.424 11.415 1.00 69.81 79 PRO A N 1
ATOM 636 C CA . PRO A 1 79 ? -3.180 -6.937 12.075 1.00 69.81 79 PRO A CA 1
ATOM 637 C C . PRO A 1 79 ? -1.905 -6.854 11.233 1.00 69.81 79 PRO A C 1
ATOM 639 O O . PRO A 1 79 ? -0.819 -6.743 11.797 1.00 69.81 79 PRO A O 1
ATOM 642 N N . ALA A 1 80 ? -2.016 -6.834 9.903 1.00 74.25 80 ALA A N 1
ATOM 643 C CA . ALA A 1 80 ? -0.868 -6.611 9.029 1.00 74.25 80 ALA A CA 1
ATOM 644 C C . ALA A 1 80 ? -0.287 -5.194 9.197 1.00 74.25 80 ALA A C 1
ATOM 646 O O . ALA A 1 80 ? 0.917 -5.002 9.051 1.00 74.25 80 ALA A O 1
ATOM 647 N N . GLY A 1 81 ? -1.133 -4.211 9.535 1.00 71.44 81 GLY A N 1
ATOM 648 C CA . GLY A 1 81 ? -0.735 -2.818 9.749 1.00 71.44 81 GLY A CA 1
ATOM 649 C C . GLY A 1 81 ? -0.222 -2.513 11.159 1.00 71.44 81 GLY A C 1
ATOM 650 O O . GLY A 1 81 ? 0.606 -1.624 11.320 1.00 71.44 81 GLY A O 1
ATOM 651 N N . THR A 1 82 ? -0.673 -3.242 12.185 1.00 76.94 82 THR A N 1
ATOM 652 C CA . THR A 1 82 ? -0.207 -3.037 13.571 1.00 76.94 82 THR A CA 1
ATOM 653 C C . THR A 1 82 ? 1.061 -3.823 13.902 1.00 76.94 82 THR A C 1
ATOM 655 O O . THR A 1 82 ? 1.809 -3.426 14.792 1.00 76.94 82 THR A O 1
ATOM 658 N N . LEU A 1 83 ? 1.322 -4.925 13.191 1.00 76.94 83 LEU A N 1
ATOM 659 C CA . LEU A 1 83 ? 2.471 -5.815 13.397 1.00 76.94 83 LEU A CA 1
ATOM 660 C C . LEU A 1 83 ? 3.215 -6.043 12.085 1.00 76.94 83 LEU A C 1
ATOM 662 O O . LEU A 1 83 ? 3.473 -7.178 11.673 1.00 76.94 83 LEU A O 1
ATOM 666 N N . THR A 1 84 ? 3.557 -4.939 11.429 1.00 81.06 84 THR A N 1
ATOM 667 C CA . THR A 1 84 ? 4.237 -4.924 10.128 1.00 81.06 84 THR A CA 1
ATOM 668 C C . THR A 1 84 ? 5.505 -5.775 10.132 1.00 81.06 84 THR A C 1
ATOM 670 O O . THR A 1 84 ? 5.713 -6.562 9.212 1.00 81.06 84 THR A O 1
ATOM 673 N N . LEU A 1 85 ? 6.310 -5.696 11.196 1.00 76.50 85 LEU A N 1
ATOM 674 C CA . LEU A 1 85 ? 7.563 -6.445 11.327 1.00 76.50 85 LEU A CA 1
ATOM 675 C C . LEU A 1 85 ? 7.336 -7.966 11.391 1.00 76.50 85 LEU A C 1
ATOM 677 O O . LEU A 1 85 ? 8.004 -8.726 10.693 1.00 76.50 85 LEU A O 1
ATOM 681 N N . THR A 1 86 ? 6.342 -8.417 12.158 1.00 76.81 86 THR A N 1
ATOM 682 C CA . THR A 1 86 ? 5.973 -9.840 12.247 1.00 76.81 86 THR A CA 1
ATOM 683 C C . THR A 1 86 ? 5.412 -10.347 10.922 1.00 76.81 86 THR A C 1
ATOM 685 O O . THR A 1 86 ? 5.794 -11.417 10.453 1.00 76.81 86 THR A O 1
ATOM 688 N N . CYS A 1 87 ? 4.539 -9.560 10.284 1.00 76.31 87 CYS A N 1
ATOM 689 C CA . CYS A 1 87 ? 3.970 -9.897 8.983 1.00 76.31 87 CYS A CA 1
ATOM 690 C C . CYS A 1 87 ? 5.046 -9.977 7.889 1.00 76.31 87 CYS A C 1
ATOM 692 O O . CYS A 1 87 ? 4.937 -10.806 6.988 1.00 76.31 87 CYS A O 1
ATOM 694 N N . TYR A 1 88 ? 6.097 -9.157 7.981 1.00 76.69 88 TYR A N 1
ATOM 695 C CA . TYR A 1 88 ? 7.245 -9.201 7.078 1.00 76.69 88 TYR A CA 1
ATOM 696 C C . TYR A 1 88 ? 8.127 -10.433 7.314 1.00 76.69 88 TYR A C 1
ATOM 698 O O . TYR A 1 88 ? 8.650 -11.007 6.366 1.00 76.69 88 TYR A O 1
ATOM 706 N N . MET A 1 89 ? 8.264 -10.881 8.563 1.00 78.75 89 MET A N 1
ATOM 707 C CA . MET A 1 89 ? 9.148 -11.992 8.919 1.00 78.75 89 MET A CA 1
ATOM 708 C C . MET A 1 89 ? 8.591 -13.372 8.531 1.00 78.75 89 MET A C 1
ATOM 710 O O . MET A 1 89 ? 9.358 -14.273 8.201 1.00 78.75 89 MET A O 1
ATOM 714 N N . ILE A 1 90 ? 7.267 -13.552 8.508 1.00 81.25 90 ILE A N 1
ATOM 715 C CA . ILE A 1 90 ? 6.635 -14.844 8.175 1.00 81.25 90 ILE A CA 1
ATOM 716 C C . ILE A 1 90 ? 6.980 -15.346 6.763 1.00 81.25 90 ILE A C 1
ATOM 718 O O . ILE A 1 90 ? 7.389 -16.502 6.647 1.00 81.25 90 ILE A O 1
ATOM 722 N N . PRO A 1 91 ? 6.862 -14.535 5.691 1.00 79.31 91 PRO A N 1
ATOM 723 C CA . PRO A 1 91 ? 7.292 -14.947 4.360 1.00 79.31 91 PRO A CA 1
ATOM 724 C C . PRO A 1 91 ? 8.758 -15.380 4.332 1.00 79.31 91 PRO A C 1
ATOM 726 O O . PRO A 1 91 ? 9.076 -16.393 3.717 1.00 79.31 91 PRO A O 1
ATOM 729 N N . TYR A 1 92 ? 9.641 -14.657 5.029 1.00 79.56 92 TYR A N 1
ATOM 730 C CA . TYR A 1 92 ? 11.059 -15.011 5.117 1.00 79.56 92 TYR A CA 1
ATOM 731 C C . TYR A 1 92 ? 11.264 -16.381 5.762 1.00 79.56 92 TYR A C 1
ATOM 733 O O . TYR A 1 92 ? 11.980 -17.211 5.209 1.00 79.56 92 TYR A O 1
ATOM 741 N N . LEU A 1 93 ? 10.585 -16.655 6.878 1.00 80.62 93 LEU A N 1
ATOM 742 C CA . LEU A 1 93 ? 10.623 -17.969 7.524 1.00 80.62 93 LEU A CA 1
ATOM 743 C C . LEU A 1 93 ? 10.106 -19.072 6.592 1.00 80.62 93 LEU A C 1
ATOM 745 O O . LEU A 1 93 ? 10.718 -20.134 6.493 1.00 80.62 93 LEU A O 1
ATOM 749 N N . TRP A 1 94 ? 9.024 -18.809 5.858 1.00 80.19 94 TRP A N 1
ATOM 750 C CA . TRP A 1 94 ? 8.468 -19.758 4.894 1.00 80.19 94 TRP A CA 1
ATOM 751 C C . TRP A 1 94 ? 9.437 -20.078 3.746 1.00 80.19 94 TRP A C 1
ATOM 753 O O . TRP A 1 94 ? 9.591 -21.240 3.368 1.00 80.19 94 TRP A O 1
ATOM 763 N N . TYR A 1 95 ? 10.124 -19.071 3.199 1.00 79.00 95 TYR A N 1
ATOM 764 C CA . TYR A 1 95 ? 11.151 -19.286 2.175 1.00 79.00 95 TYR A CA 1
ATOM 765 C C . TYR A 1 95 ? 12.362 -20.058 2.717 1.00 79.00 95 TYR A C 1
ATOM 767 O O . TYR A 1 95 ? 12.869 -20.943 2.024 1.00 79.00 95 TYR A O 1
ATOM 775 N N . SER A 1 96 ? 12.785 -19.801 3.958 1.00 80.00 96 SER A N 1
ATOM 776 C CA . SER A 1 96 ? 13.861 -20.565 4.602 1.00 80.00 96 SER A CA 1
ATOM 777 C C . SER A 1 96 ? 13.494 -22.046 4.759 1.00 80.00 96 SER A C 1
ATOM 779 O O . SER A 1 96 ? 14.308 -22.913 4.448 1.00 80.00 96 SER A O 1
ATOM 781 N N . ILE A 1 97 ? 12.253 -22.352 5.157 1.00 79.75 97 ILE A N 1
ATOM 782 C CA . ILE A 1 97 ? 11.762 -23.735 5.301 1.00 79.75 97 ILE A CA 1
ATOM 783 C C . ILE A 1 97 ? 11.682 -24.445 3.942 1.00 79.75 97 ILE A C 1
ATOM 785 O O . ILE A 1 97 ? 12.116 -25.592 3.827 1.00 79.75 97 ILE A O 1
ATOM 789 N N . GLN A 1 98 ? 11.173 -23.779 2.899 1.00 77.81 98 GLN A N 1
ATOM 790 C CA . GLN A 1 98 ? 11.146 -24.339 1.538 1.00 77.81 98 GLN A CA 1
ATOM 791 C C . GLN A 1 98 ? 12.550 -24.674 1.025 1.00 77.81 98 GLN A C 1
ATOM 793 O O . GLN A 1 98 ? 12.759 -25.733 0.440 1.00 77.81 98 GLN A O 1
ATOM 798 N N . THR A 1 99 ? 13.519 -23.791 1.282 1.00 76.81 99 THR A N 1
ATOM 799 C CA . THR A 1 99 ? 14.916 -24.001 0.881 1.00 76.81 99 THR A CA 1
ATOM 800 C C . THR A 1 99 ? 15.530 -25.202 1.609 1.00 76.81 99 THR A C 1
ATOM 802 O O . THR A 1 99 ? 16.232 -25.991 0.985 1.00 76.81 99 THR A O 1
ATOM 805 N N . LEU A 1 100 ? 15.218 -25.392 2.899 1.00 76.69 100 LEU A N 1
ATOM 806 C CA . LEU A 1 100 ? 15.698 -26.534 3.691 1.00 76.69 100 LEU A CA 1
ATOM 807 C C . LEU A 1 100 ? 15.065 -27.871 3.273 1.00 76.69 100 LEU A C 1
ATOM 809 O O . LEU A 1 100 ? 15.713 -28.910 3.329 1.00 76.69 100 LEU A O 1
ATOM 813 N N . THR A 1 101 ? 13.788 -27.849 2.886 1.00 78.25 101 THR A N 1
ATOM 814 C CA . THR A 1 101 ? 13.012 -29.048 2.515 1.00 78.25 101 THR A CA 1
ATOM 815 C C . THR A 1 101 ? 13.140 -29.416 1.036 1.00 78.25 101 THR A C 1
ATOM 817 O O . THR A 1 101 ? 12.664 -30.473 0.628 1.00 78.25 101 THR A O 1
ATOM 820 N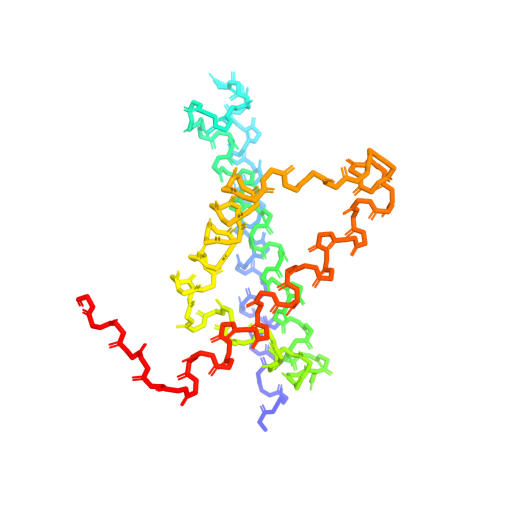 N . GLY A 1 102 ? 13.767 -28.561 0.219 1.00 72.88 102 GLY A N 1
ATOM 821 C CA . GLY A 1 102 ? 13.907 -28.758 -1.227 1.00 72.88 102 GLY A CA 1
ATOM 822 C C . GLY A 1 102 ? 12.577 -28.720 -1.990 1.00 72.88 102 GLY A C 1
ATOM 823 O O . GLY A 1 102 ? 12.516 -29.129 -3.151 1.00 72.88 102 GLY A O 1
ATOM 824 N N . TRP A 1 103 ? 11.495 -28.256 -1.355 1.00 68.06 103 TRP A N 1
ATOM 825 C CA . TRP A 1 103 ? 10.160 -28.301 -1.937 1.00 68.06 103 TRP A CA 1
ATOM 826 C C . TRP A 1 103 ? 9.944 -27.115 -2.880 1.00 68.06 103 TRP A C 1
ATOM 828 O O . TRP A 1 103 ? 9.836 -25.966 -2.452 1.00 68.06 103 TRP A O 1
ATOM 838 N N . ALA A 1 104 ? 9.873 -27.397 -4.182 1.00 63.75 104 ALA A N 1
ATOM 839 C CA . ALA A 1 104 ? 9.578 -26.407 -5.210 1.00 63.75 104 ALA A CA 1
ATOM 840 C C . ALA A 1 104 ? 8.125 -26.517 -5.685 1.00 63.75 104 ALA A C 1
ATOM 842 O O . ALA A 1 104 ? 7.611 -27.603 -5.958 1.00 63.75 104 ALA A O 1
ATOM 843 N N . TYR A 1 105 ? 7.468 -25.370 -5.839 1.00 63.97 105 TYR A N 1
ATOM 844 C CA . TYR A 1 105 ? 6.123 -25.324 -6.399 1.00 63.97 105 TYR A CA 1
ATOM 845 C C . TYR A 1 105 ? 6.127 -25.595 -7.913 1.00 63.97 105 TYR A C 1
ATOM 847 O O . TYR A 1 105 ? 7.030 -25.134 -8.619 1.00 63.97 105 TYR A O 1
ATOM 855 N N . PRO A 1 106 ? 5.101 -26.289 -8.442 1.00 68.81 106 PRO A N 1
ATOM 856 C CA . PRO A 1 106 ? 4.996 -26.580 -9.868 1.00 68.81 106 PRO A CA 1
ATOM 857 C C . PRO A 1 106 ? 4.935 -25.290 -10.700 1.00 68.81 106 PRO A C 1
ATOM 859 O O . PRO A 1 106 ? 4.243 -24.334 -10.347 1.00 68.81 106 PRO A O 1
ATOM 862 N N . LYS A 1 107 ? 5.642 -25.271 -11.842 1.00 63.34 107 LYS A N 1
ATOM 863 C CA . LYS A 1 107 ? 5.843 -24.081 -12.702 1.00 63.34 107 LYS A CA 1
ATOM 864 C C . LYS A 1 107 ? 4.538 -23.412 -13.167 1.00 63.34 107 LYS A C 1
ATOM 866 O O . LYS A 1 107 ? 4.511 -22.201 -13.380 1.00 63.34 107 LYS A O 1
ATOM 871 N N . VAL A 1 108 ? 3.450 -24.178 -13.248 1.00 62.12 108 VAL A N 1
ATOM 872 C CA . VAL A 1 108 ? 2.104 -23.709 -13.627 1.00 62.12 108 VAL A CA 1
ATOM 873 C C . VAL A 1 108 ? 1.520 -22.721 -12.603 1.00 62.12 108 VAL A C 1
ATOM 875 O O . VAL A 1 108 ? 0.757 -21.835 -12.961 1.00 62.12 108 VAL A O 1
ATOM 878 N N . LEU A 1 109 ? 1.930 -22.812 -11.333 1.00 59.44 109 LEU A N 1
ATOM 879 C CA . LEU A 1 109 ? 1.514 -21.910 -10.250 1.00 59.44 109 LEU A CA 1
ATOM 880 C C . LEU A 1 109 ? 2.440 -20.695 -10.066 1.00 59.44 109 LEU A C 1
ATOM 882 O O . LEU A 1 109 ? 2.237 -19.922 -9.130 1.00 59.44 109 LEU A O 1
ATOM 886 N N . ASN A 1 110 ? 3.458 -20.531 -10.916 1.00 63.25 110 ASN A N 1
ATOM 887 C CA . ASN A 1 110 ? 4.401 -19.406 -10.866 1.00 63.25 110 ASN A CA 1
ATOM 888 C C . ASN A 1 110 ? 4.202 -18.396 -12.006 1.00 63.25 110 ASN A C 1
ATOM 890 O O . ASN A 1 110 ? 4.935 -17.413 -12.071 1.00 63.25 110 ASN A O 1
ATOM 894 N N . SER A 1 111 ? 3.244 -18.613 -12.911 1.00 66.31 111 SER A N 1
ATOM 895 C CA . SER A 1 111 ? 3.040 -17.738 -14.070 1.00 66.31 111 SER A CA 1
ATOM 896 C C . SER A 1 111 ? 1.563 -17.440 -14.324 1.00 66.31 111 SER A C 1
ATOM 898 O O . SER A 1 111 ? 0.690 -18.269 -14.077 1.00 66.31 111 SER A O 1
ATOM 900 N N . GLY A 1 112 ? 1.283 -16.221 -14.791 1.00 78.06 112 GLY A N 1
ATOM 901 C CA . GLY A 1 112 ? -0.057 -15.773 -15.165 1.00 78.06 112 GLY A CA 1
ATOM 902 C C . GLY A 1 112 ? -1.040 -15.613 -13.997 1.00 78.06 112 GLY A C 1
ATOM 903 O O . GLY A 1 112 ? -0.664 -15.411 -12.841 1.00 78.06 112 GLY A O 1
ATOM 904 N N . TRP A 1 113 ? -2.329 -15.715 -14.326 1.00 74.44 113 TRP A N 1
ATOM 905 C CA . TRP A 1 113 ? -3.455 -15.637 -13.389 1.00 74.44 113 TRP A CA 1
ATOM 906 C C . TRP A 1 113 ? -3.362 -16.585 -12.173 1.00 74.44 113 TRP A C 1
ATOM 908 O O . TRP A 1 113 ? -3.610 -16.125 -11.054 1.00 74.44 113 TRP A O 1
ATOM 918 N N . PRO A 1 114 ? -2.955 -17.869 -12.315 1.00 78.69 114 PRO A N 1
ATOM 919 C CA . PRO A 1 114 ? -2.836 -18.760 -11.157 1.00 78.69 114 PRO A CA 1
ATOM 920 C C . PRO A 1 114 ? -1.721 -18.346 -10.183 1.00 78.69 114 PRO A C 1
ATOM 922 O O . PRO A 1 114 ? -1.849 -18.585 -8.982 1.00 78.69 114 PRO A O 1
ATOM 925 N N . GLY A 1 115 ? -0.670 -17.663 -10.651 1.00 77.75 115 GLY A N 1
ATOM 926 C CA . GLY A 1 115 ? 0.353 -17.081 -9.774 1.00 77.75 115 GLY A CA 1
ATOM 927 C C . GLY A 1 115 ? -0.179 -15.927 -8.916 1.00 77.75 115 GLY A C 1
ATOM 928 O O . GLY A 1 115 ? 0.130 -15.842 -7.728 1.00 77.75 115 GLY A O 1
ATOM 929 N N . LEU A 1 116 ? -1.034 -15.080 -9.497 1.00 79.12 116 LEU A N 1
ATOM 930 C CA . LEU A 1 116 ? -1.712 -13.969 -8.814 1.00 79.12 116 LEU A CA 1
ATOM 931 C C . LEU A 1 116 ? -2.690 -14.464 -7.742 1.00 79.12 116 LEU A C 1
ATOM 933 O O . LEU A 1 116 ? -2.682 -13.984 -6.610 1.00 79.12 116 LEU A O 1
ATOM 937 N N . ALA A 1 117 ? -3.501 -15.470 -8.075 1.00 82.38 117 ALA A N 1
ATOM 938 C CA . ALA A 1 117 ? -4.405 -16.091 -7.111 1.00 82.38 117 ALA A CA 1
ATOM 939 C C . ALA A 1 117 ? -3.628 -16.722 -5.944 1.00 82.38 117 ALA A C 1
ATOM 941 O O . ALA A 1 117 ? -3.991 -16.559 -4.779 1.00 82.38 117 ALA A O 1
ATOM 942 N N . ARG A 1 118 ? -2.510 -17.391 -6.242 1.00 80.62 118 ARG A N 1
ATOM 943 C CA . ARG A 1 118 ? -1.659 -17.996 -5.219 1.00 80.62 118 ARG A CA 1
ATOM 944 C C . ARG A 1 118 ? -1.015 -16.964 -4.298 1.00 80.62 118 ARG A C 1
ATOM 946 O O . ARG A 1 118 ? -0.995 -17.193 -3.093 1.00 80.62 118 ARG A O 1
ATOM 953 N N . SER A 1 119 ? -0.486 -15.859 -4.824 1.00 81.50 119 SER A N 1
ATOM 954 C CA . SER A 1 119 ? 0.139 -14.823 -3.990 1.00 81.50 119 SER A CA 1
ATOM 955 C C . SER A 1 119 ? -0.878 -14.132 -3.080 1.00 81.50 119 SER A C 1
ATOM 957 O O . SER A 1 119 ? -0.560 -13.855 -1.924 1.00 81.50 119 SER A O 1
ATOM 959 N N . LEU A 1 120 ? -2.118 -13.948 -3.550 1.00 83.12 120 LEU A N 1
ATOM 960 C CA . LEU A 1 120 ? -3.234 -13.468 -2.733 1.00 83.12 120 LEU A CA 1
ATOM 961 C C . LEU A 1 120 ? -3.551 -14.423 -1.579 1.00 83.12 120 LEU A C 1
ATOM 963 O O . LEU A 1 120 ? -3.561 -14.000 -0.424 1.00 83.12 120 LEU A O 1
ATOM 967 N N . VAL A 1 121 ? -3.764 -15.712 -1.868 1.00 83.62 121 VAL A N 1
ATOM 968 C CA . VAL A 1 121 ? -4.050 -16.720 -0.831 1.00 83.62 121 VAL A CA 1
ATOM 969 C C . VAL A 1 121 ? -2.890 -16.826 0.154 1.00 83.62 121 VAL A C 1
ATOM 971 O O . VAL A 1 121 ? -3.104 -16.828 1.363 1.00 83.62 121 VAL A O 1
ATOM 974 N N . PHE A 1 122 ? -1.656 -16.856 -0.346 1.00 82.00 122 PHE A N 1
ATOM 975 C CA . PHE A 1 122 ? -0.461 -16.918 0.485 1.00 82.00 122 PHE A CA 1
ATOM 976 C C . PHE A 1 122 ? -0.341 -15.700 1.408 1.00 82.00 122 PHE A C 1
ATOM 978 O O . PHE A 1 122 ? -0.121 -15.861 2.604 1.00 82.00 122 PHE A O 1
ATOM 985 N N . SER A 1 123 ? -0.558 -14.488 0.888 1.00 81.12 123 SER A N 1
ATOM 986 C CA . SER A 1 123 ? -0.536 -13.266 1.694 1.00 81.12 123 SER A CA 1
ATOM 987 C C . SER A 1 123 ? -1.611 -13.282 2.786 1.00 81.12 123 SER A C 1
ATOM 989 O O . SER A 1 123 ? -1.304 -12.980 3.938 1.00 81.12 123 SER A O 1
ATOM 991 N N . LEU A 1 124 ? -2.837 -13.713 2.471 1.00 82.62 124 LEU A N 1
ATOM 992 C CA . LEU A 1 124 ? -3.914 -13.848 3.459 1.00 82.62 124 LEU A CA 1
ATOM 993 C C . LEU A 1 124 ? -3.587 -14.891 4.538 1.00 82.62 124 LEU A C 1
ATOM 995 O O . LEU A 1 124 ? -3.828 -14.641 5.719 1.00 82.62 124 LEU A O 1
ATOM 999 N N . LEU A 1 125 ? -2.989 -16.026 4.159 1.00 83.25 125 LEU A N 1
ATOM 1000 C CA . LEU A 1 125 ? -2.514 -17.034 5.110 1.00 83.25 125 LEU A CA 1
ATOM 1001 C C . LEU A 1 125 ? -1.414 -16.476 6.018 1.00 83.25 125 LEU A C 1
ATOM 1003 O O . LEU A 1 125 ? -1.486 -16.658 7.230 1.00 83.25 125 LEU A O 1
ATOM 1007 N N . CYS A 1 126 ? -0.437 -15.743 5.473 1.00 79.62 126 CYS A N 1
ATOM 1008 C CA . CYS A 1 126 ? 0.600 -15.091 6.273 1.00 79.62 126 CYS A CA 1
ATOM 1009 C C . CYS A 1 126 ? 0.008 -14.098 7.281 1.00 79.62 126 CYS A C 1
ATOM 1011 O O . CYS A 1 126 ? 0.444 -14.079 8.429 1.00 79.62 126 CYS A O 1
ATOM 1013 N N . ILE A 1 127 ? -0.999 -13.313 6.884 1.00 79.50 127 ILE A N 1
ATOM 1014 C CA . ILE A 1 127 ? -1.701 -12.383 7.783 1.00 79.50 127 ILE A CA 1
ATOM 1015 C C . ILE A 1 127 ? -2.439 -13.152 8.885 1.00 79.50 127 ILE A C 1
ATOM 1017 O O . ILE A 1 127 ? -2.351 -12.775 10.052 1.00 79.50 127 ILE A O 1
ATOM 1021 N N . GLY A 1 128 ? -3.124 -14.248 8.543 1.00 78.56 128 GLY A N 1
ATOM 1022 C CA . GLY A 1 128 ? -3.809 -15.104 9.515 1.00 78.56 128 GLY A CA 1
ATOM 1023 C C . GLY A 1 128 ? -2.849 -15.732 10.528 1.00 78.56 128 GLY A C 1
ATOM 1024 O O . GLY A 1 128 ? -3.111 -15.707 11.730 1.00 78.56 128 GLY A O 1
ATOM 1025 N N . ILE A 1 129 ? -1.699 -16.221 10.058 1.00 75.19 129 ILE A N 1
ATOM 1026 C CA . ILE A 1 129 ? -0.642 -16.785 10.905 1.00 75.19 129 ILE A CA 1
ATOM 1027 C C . ILE A 1 129 ? -0.011 -15.689 11.780 1.00 75.19 129 ILE A C 1
ATOM 1029 O O . ILE A 1 129 ? 0.127 -15.894 12.983 1.00 75.19 129 ILE A O 1
ATOM 1033 N N . ALA A 1 130 ? 0.302 -14.507 11.231 1.00 73.88 130 ALA A N 1
ATOM 1034 C CA . ALA A 1 130 ? 0.797 -13.355 12.000 1.00 73.88 130 ALA A CA 1
ATOM 1035 C C . ALA A 1 130 ? -0.172 -12.948 13.101 1.00 73.88 130 ALA A C 1
ATOM 1037 O O . ALA A 1 130 ? 0.241 -12.690 14.231 1.00 73.88 130 ALA A O 1
ATOM 1038 N N . TRP A 1 131 ? -1.461 -12.893 12.776 1.00 71.19 131 TRP A N 1
ATOM 1039 C CA . TRP A 1 131 ? -2.491 -12.568 13.743 1.00 71.19 131 TRP A CA 1
ATOM 1040 C C . TRP A 1 131 ? -2.580 -13.633 14.840 1.00 71.19 131 TRP A C 1
ATOM 1042 O O . TRP A 1 131 ? -2.575 -13.277 16.014 1.00 71.19 131 TRP A O 1
ATOM 1052 N N . GLY A 1 132 ? -2.558 -14.922 14.488 1.00 71.00 132 GLY A N 1
ATOM 1053 C CA . GLY A 1 132 ? -2.524 -16.020 15.459 1.00 71.00 132 GLY A CA 1
ATOM 1054 C C . GLY A 1 132 ? -1.304 -15.960 16.386 1.00 71.00 132 GLY A C 1
ATOM 1055 O O . GLY A 1 132 ? -1.453 -15.990 17.605 1.00 71.00 132 GLY A O 1
ATOM 1056 N N . LEU A 1 133 ? -0.103 -15.774 15.829 1.00 69.12 133 LEU A N 1
ATOM 1057 C CA . LEU A 1 133 ? 1.132 -15.603 16.606 1.00 69.12 133 LEU A CA 1
ATOM 1058 C C . LEU A 1 133 ? 1.101 -14.358 17.499 1.00 69.12 133 LEU A C 1
ATOM 1060 O O . LEU A 1 133 ? 1.615 -14.382 18.617 1.00 69.12 133 LEU A O 1
ATOM 1064 N N . SER A 1 134 ? 0.467 -13.279 17.041 1.00 64.31 134 SER A N 1
ATOM 1065 C CA . SER A 1 134 ? 0.291 -12.068 17.838 1.00 64.31 134 SER A CA 1
ATOM 1066 C C . SER A 1 134 ? -0.571 -12.290 19.078 1.00 64.31 134 SER A C 1
ATOM 1068 O O . SER A 1 134 ? -0.240 -11.761 20.143 1.00 64.31 134 SER A O 1
ATOM 1070 N N . GLN A 1 135 ? -1.654 -13.065 18.956 1.00 65.19 135 GLN A N 1
ATOM 1071 C CA . GLN A 1 135 ? -2.532 -13.375 20.088 1.00 65.19 135 GLN A CA 1
ATOM 1072 C C . GLN A 1 135 ? -1.808 -14.207 21.157 1.00 65.19 135 GLN A C 1
ATOM 1074 O O . GLN A 1 135 ? -2.102 -14.074 22.343 1.00 65.19 135 GLN A O 1
ATOM 1079 N N . ILE A 1 136 ? -0.793 -14.985 20.763 1.00 65.25 136 ILE A N 1
ATOM 1080 C CA . ILE A 1 136 ? 0.035 -15.813 21.658 1.00 65.25 136 ILE A CA 1
ATOM 1081 C C . ILE A 1 136 ? 1.050 -14.967 22.462 1.00 65.25 136 ILE A C 1
ATOM 1083 O O . ILE A 1 136 ? 1.808 -15.489 23.275 1.00 65.25 136 ILE A O 1
ATOM 1087 N N . LYS A 1 137 ? 1.028 -13.627 22.343 1.00 53.47 137 LYS A N 1
ATOM 1088 C CA . LYS A 1 137 ? 1.799 -12.716 23.212 1.00 53.47 137 LYS A CA 1
ATOM 1089 C C . LYS A 1 137 ? 3.321 -12.928 23.166 1.00 53.47 137 LYS A C 1
ATOM 1091 O O . LYS A 1 137 ? 4.017 -12.475 24.075 1.00 53.47 137 LYS A O 1
ATOM 1096 N N . ILE A 1 138 ? 3.874 -13.475 22.079 1.00 54.59 138 ILE A N 1
ATOM 1097 C CA . ILE A 1 138 ? 5.304 -13.306 21.778 1.00 54.59 138 ILE A CA 1
ATOM 1098 C C . ILE A 1 138 ? 5.487 -11.861 21.295 1.00 54.59 138 ILE A C 1
ATOM 1100 O O . ILE A 1 138 ? 5.613 -11.570 20.108 1.00 54.59 138 ILE A O 1
ATOM 1104 N N . ARG A 1 139 ? 5.427 -10.911 22.234 1.00 46.84 139 ARG A N 1
ATOM 1105 C CA . ARG A 1 139 ? 5.951 -9.570 22.002 1.00 46.84 139 ARG A CA 1
ATOM 1106 C C . ARG A 1 139 ? 7.463 -9.717 21.988 1.00 46.84 139 ARG A C 1
ATOM 1108 O O . ARG A 1 139 ? 8.085 -9.677 23.046 1.00 46.84 139 ARG A O 1
ATOM 1115 N N . LEU A 1 140 ? 8.046 -9.897 20.801 1.00 47.22 140 LEU A N 1
ATOM 1116 C CA . LEU A 1 140 ? 9.449 -9.547 20.626 1.00 47.22 140 LEU A CA 1
ATOM 1117 C C . LEU A 1 140 ? 9.547 -8.048 20.905 1.00 47.22 140 LEU A C 1
ATOM 1119 O O . LEU A 1 140 ? 9.127 -7.206 20.112 1.00 47.22 140 LEU A O 1
ATOM 1123 N N . LYS A 1 141 ? 10.003 -7.752 22.115 1.00 39.16 141 LYS A N 1
ATOM 1124 C CA . LYS A 1 141 ? 10.499 -6.451 22.513 1.00 39.16 141 LYS A CA 1
ATOM 1125 C C . LYS A 1 141 ? 11.843 -6.329 21.799 1.00 39.16 141 LYS A C 1
ATOM 1127 O O . LYS A 1 141 ? 12.757 -7.086 22.116 1.00 39.16 141 LYS A O 1
ATOM 1132 N N . ILE A 1 142 ? 11.898 -5.489 20.773 1.00 48.19 142 ILE A N 1
ATOM 1133 C CA . ILE A 1 142 ? 13.169 -4.924 20.318 1.00 48.19 142 ILE A CA 1
ATOM 1134 C C . ILE A 1 142 ? 13.410 -3.710 21.207 1.00 48.19 142 ILE A C 1
ATOM 1136 O O . ILE A 1 142 ? 12.427 -2.957 21.415 1.00 48.19 142 ILE A O 1
#